Protein AF-A0AAP6DCN8-F1 (afdb_monomer)

Solvent-accessible surface area (backbone atoms only — not comparable to full-atom values): 9939 Å² total; per-residue (Å²): 114,73,66,60,56,75,45,43,28,79,70,56,46,72,68,54,45,50,54,51,45,55,56,35,36,76,76,39,45,71,58,38,54,52,31,54,72,76,43,51,71,71,53,49,40,47,22,54,27,47,28,28,69,71,69,48,78,82,79,61,49,65,62,44,48,51,42,41,45,63,44,46,79,82,44,85,51,34,67,61,42,30,52,52,31,48,62,75,38,42,69,62,54,49,40,72,74,45,57,90,49,96,69,75,80,65,45,64,69,54,71,70,58,49,52,53,53,52,49,37,46,53,53,34,53,73,72,72,71,55,52,95,90,52,65,74,70,60,69,67,60,55,50,48,48,68,60,47,50,60,52,53,43,49,53,28,50,76,71,72,43,71,78,43,78,52,77,63,95,91,116

Radius of gyration: 18.42 Å; Cα contacts (8 Å, |Δi|>4): 146; chains: 1; bounding box: 40×41×48 Å

Nearest PDB structures (foldseek):
  7amy-assembly1_A  TM=9.416E-01  e=6.162E-18  Vibrio parahaemolyticus
  7qij-assembly2_NA  TM=7.619E-01  e=3.348E-06  Yersinia enterocolitica
  7qij-assembly2_PA  TM=7.555E-01  e=4.099E-06  Yersinia enterocolitica
  7qij-assembly2_KA  TM=7.695E-01  e=1.381E-05  Yersinia enterocolitica
  7qij-assembly1_HA  TM=7.310E-01  e=1.128E-05  Yersinia enterocolitica

Foldseek 3Di:
DVVCLQCVLVVQDLVNLVVLLVVCCVVPVPLSVLLCVLDPSVLVSLLVSLCSNVVHDCPPSVLLSVLLSVCSVVDSDSNVSNLSSCVSCVVVVCCVQQPPPPDADAAEDDPVLQVQVVVQVVVQVVVPDDPQVDTDDDPVSVVCCVPVVVVQCVVCVVVVHHHHYDHDSSD

pLDDT: mean 88.17, std 9.97, range [50.03, 98.0]

Secondary structure (DSSP, 8-state):
-HHHHHSHHHH--HHHHHHHHHHHHHH-HHHHHHHHHHS-HHHHHHHHHHHHHTT--TT-HHHHHHHHHHHHTT---HHHHHHHHHHHTHHHHHHHHHTT-S----EE--HHHHHHHHHHHHHHHHTT--BTTB----HHHHHHHHHHHHHHHHHHHHTT----EE--TT-

Mean predicted aligned error: 6.23 Å

Structure (mmCIF, N/CA/C/O backbone):
data_AF-A0AAP6DCN8-F1
#
_entry.id   AF-A0AAP6DCN8-F1
#
loop_
_atom_site.group_PDB
_atom_site.id
_atom_site.type_symbol
_atom_site.label_atom_id
_atom_site.label_alt_id
_atom_site.label_comp_id
_atom_site.label_asym_id
_atom_site.label_entity_id
_atom_site.label_seq_id
_atom_site.pdbx_PDB_ins_code
_atom_site.Cartn_x
_atom_site.Cartn_y
_atom_site.Cartn_z
_atom_site.occupancy
_atom_site.B_iso_or_equiv
_atom_site.auth_seq_id
_atom_site.auth_comp_id
_atom_site.auth_asym_id
_atom_site.auth_atom_id
_atom_site.pdbx_PDB_model_num
ATOM 1 N N . SER A 1 1 ? -4.907 -18.901 4.876 1.00 50.03 1 SER A N 1
ATOM 2 C CA . SER A 1 1 ? -4.482 -18.908 6.290 1.00 50.03 1 SER A CA 1
ATOM 3 C C . SER A 1 1 ? -4.276 -17.473 6.763 1.00 50.03 1 SER A C 1
ATOM 5 O O . SER A 1 1 ? -3.646 -16.711 6.041 1.00 50.03 1 SER A O 1
ATOM 7 N N . LYS A 1 2 ? -4.860 -17.063 7.900 1.00 59.06 2 LYS A N 1
ATOM 8 C CA . LYS A 1 2 ? -4.837 -15.666 8.392 1.00 59.06 2 LYS A CA 1
ATOM 9 C C . LYS A 1 2 ? -3.425 -15.205 8.791 1.00 59.06 2 LYS A C 1
ATOM 11 O O . LYS A 1 2 ? -3.071 -14.070 8.526 1.00 59.06 2 LYS A O 1
ATOM 16 N N . ILE A 1 3 ? -2.614 -16.135 9.300 1.00 56.81 3 ILE A N 1
ATOM 17 C CA . ILE A 1 3 ? -1.221 -15.924 9.731 1.00 56.81 3 ILE A CA 1
ATOM 18 C C . ILE A 1 3 ? -0.309 -15.568 8.546 1.00 56.81 3 ILE A C 1
ATOM 20 O O . ILE A 1 3 ? 0.490 -14.647 8.632 1.00 56.81 3 ILE A O 1
ATOM 24 N N . MET A 1 4 ? -0.498 -16.230 7.398 1.00 58.75 4 MET A N 1
ATOM 25 C CA . MET A 1 4 ? 0.246 -15.921 6.167 1.00 58.75 4 MET A CA 1
ATOM 26 C C . MET A 1 4 ? -0.013 -14.490 5.680 1.00 58.75 4 MET A C 1
ATOM 28 O O . MET A 1 4 ? 0.904 -13.840 5.206 1.00 58.75 4 MET A O 1
ATOM 32 N N . LYS A 1 5 ? -1.247 -13.977 5.819 1.00 61.19 5 LYS A N 1
ATOM 33 C CA . LYS A 1 5 ? -1.562 -12.589 5.442 1.00 61.19 5 LYS A CA 1
ATOM 34 C C . LYS A 1 5 ? -0.929 -11.567 6.378 1.00 61.19 5 LYS A C 1
ATOM 36 O O . LYS A 1 5 ? -0.524 -10.515 5.913 1.00 61.19 5 LYS A O 1
ATOM 41 N N . THR A 1 6 ? -0.842 -11.884 7.666 1.00 64.75 6 THR A N 1
ATOM 42 C CA . THR A 1 6 ? -0.245 -10.995 8.669 1.00 64.75 6 THR A CA 1
ATOM 43 C C . THR A 1 6 ? 1.264 -10.844 8.481 1.00 64.75 6 THR A C 1
ATOM 45 O O . THR A 1 6 ? 1.772 -9.745 8.650 1.00 64.75 6 THR A O 1
ATOM 48 N N . ASN A 1 7 ? 1.959 -11.899 8.046 1.00 78.31 7 ASN A N 1
ATOM 49 C CA . ASN A 1 7 ? 3.421 -11.878 7.894 1.00 78.31 7 ASN A CA 1
ATOM 50 C C . ASN A 1 7 ? 3.875 -11.733 6.430 1.00 78.31 7 ASN A C 1
ATOM 52 O O . ASN A 1 7 ? 5.059 -11.848 6.130 1.00 78.31 7 ASN A O 1
ATOM 56 N N . LEU A 1 8 ? 2.945 -11.500 5.496 1.00 78.56 8 LEU A N 1
ATOM 57 C CA . LEU A 1 8 ? 3.236 -11.459 4.058 1.00 78.56 8 LEU A CA 1
ATOM 58 C C . LEU A 1 8 ? 4.259 -10.371 3.707 1.00 78.56 8 LEU A C 1
ATOM 60 O O . LEU A 1 8 ? 5.100 -10.588 2.844 1.00 78.56 8 LEU 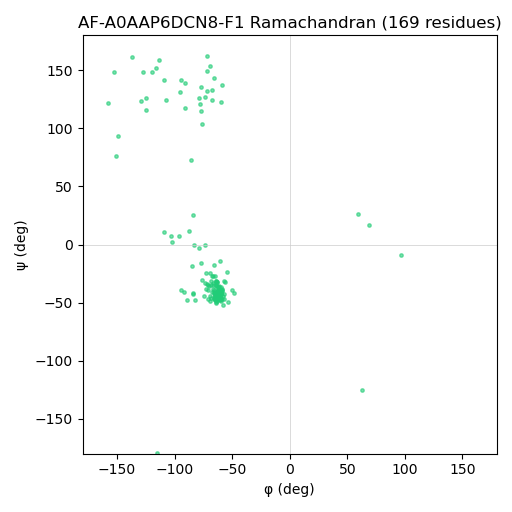A O 1
ATOM 64 N N . ALA A 1 9 ? 4.210 -9.227 4.394 1.00 82.38 9 ALA A N 1
ATOM 65 C CA . ALA A 1 9 ? 5.159 -8.139 4.186 1.00 82.38 9 ALA A CA 1
ATOM 66 C C . ALA A 1 9 ? 6.595 -8.520 4.589 1.00 82.38 9 ALA A C 1
ATOM 68 O O . ALA A 1 9 ? 7.542 -8.171 3.890 1.00 82.38 9 ALA A O 1
ATOM 69 N N . GLU A 1 10 ? 6.771 -9.268 5.679 1.00 85.94 10 GLU A N 1
ATOM 70 C CA . GLU A 1 10 ? 8.097 -9.719 6.125 1.00 85.94 10 GLU A CA 1
ATOM 71 C C . GLU A 1 10 ? 8.680 -10.786 5.195 1.00 85.94 10 GLU A C 1
ATOM 73 O O . GLU A 1 10 ? 9.884 -10.807 4.946 1.00 85.94 10 GLU A O 1
ATOM 78 N N . LEU A 1 11 ? 7.812 -11.641 4.649 1.00 88.62 11 LEU A N 1
ATOM 79 C CA . LEU A 1 11 ? 8.187 -12.704 3.720 1.00 88.62 11 LEU A CA 1
ATOM 80 C C . LEU A 1 11 ? 8.456 -12.201 2.300 1.00 88.62 11 LEU A C 1
ATOM 82 O O . LEU A 1 11 ? 9.038 -12.938 1.515 1.00 88.62 11 LEU A O 1
ATOM 86 N N . PHE A 1 12 ? 8.033 -10.983 1.959 1.00 91.81 12 PHE A N 1
ATOM 87 C CA . PHE A 1 12 ? 8.250 -10.409 0.637 1.00 91.81 12 PHE A CA 1
ATOM 88 C C . PHE A 1 12 ? 9.690 -9.903 0.521 1.00 91.81 12 PHE A C 1
ATOM 90 O O . PHE A 1 12 ? 10.123 -9.051 1.301 1.00 91.81 12 PHE A O 1
ATOM 97 N N . THR A 1 13 ? 10.445 -10.432 -0.432 1.00 94.44 13 THR A N 1
ATOM 98 C CA . THR A 1 13 ? 11.897 -10.264 -0.573 1.00 94.44 13 THR A CA 1
ATOM 99 C C . THR A 1 13 ? 12.280 -9.513 -1.850 1.00 94.44 13 THR A C 1
ATOM 101 O O . THR A 1 13 ? 11.427 -9.093 -2.630 1.00 94.44 13 THR A O 1
ATOM 104 N N . HIS A 1 14 ? 13.583 -9.316 -2.069 1.00 93.81 14 HIS A N 1
ATOM 105 C CA . HIS A 1 14 ? 14.088 -8.732 -3.313 1.00 93.81 14 HIS A CA 1
ATOM 106 C C . HIS A 1 14 ? 13.786 -9.598 -4.543 1.00 93.81 14 HIS A C 1
ATOM 108 O O . HIS A 1 14 ? 13.453 -9.042 -5.588 1.00 93.81 14 HIS A O 1
ATOM 114 N N . ASP A 1 15 ? 13.821 -10.924 -4.407 1.00 95.38 15 ASP A N 1
ATOM 115 C CA . ASP A 1 15 ? 13.522 -11.851 -5.504 1.00 95.38 15 ASP A CA 1
ATOM 116 C C . ASP A 1 15 ? 12.057 -11.712 -5.952 1.00 95.38 15 ASP A C 1
ATOM 118 O O . ASP A 1 15 ? 11.745 -11.753 -7.144 1.00 95.38 15 ASP A O 1
ATOM 122 N N . ASP A 1 16 ? 11.147 -11.438 -5.011 1.00 96.12 16 ASP A N 1
ATOM 123 C CA . ASP A 1 16 ? 9.744 -11.168 -5.325 1.00 96.12 16 ASP A CA 1
ATOM 124 C C . ASP A 1 16 ? 9.571 -9.858 -6.107 1.00 96.12 16 ASP A C 1
ATOM 126 O O . ASP A 1 16 ? 8.729 -9.779 -7.002 1.00 96.12 16 ASP A O 1
ATOM 130 N N . VAL A 1 17 ? 10.382 -8.828 -5.829 1.00 97.06 17 VAL A N 1
ATOM 131 C CA . VAL A 1 17 ? 10.396 -7.584 -6.625 1.00 97.06 17 VAL A CA 1
ATOM 132 C C . VAL A 1 17 ? 10.830 -7.868 -8.057 1.00 97.06 17 VAL A C 1
ATOM 134 O O . VAL A 1 17 ? 10.242 -7.330 -8.999 1.00 97.06 17 VAL A O 1
ATOM 137 N N . GLU A 1 18 ? 11.832 -8.727 -8.237 1.00 95.75 18 GLU A N 1
ATOM 138 C CA . GLU A 1 18 ? 12.283 -9.127 -9.564 1.00 95.75 18 GLU A CA 1
ATOM 139 C C . GLU A 1 18 ? 11.179 -9.883 -10.311 1.00 95.75 18 GLU A C 1
ATOM 141 O O . GLU A 1 18 ? 10.829 -9.502 -11.428 1.00 95.75 18 GLU A O 1
ATOM 146 N N . ALA A 1 19 ? 10.541 -10.869 -9.675 1.00 96.69 19 ALA A N 1
ATOM 147 C CA . ALA A 1 19 ? 9.416 -11.599 -10.259 1.00 96.69 19 ALA A CA 1
ATOM 148 C C . ALA A 1 19 ? 8.246 -10.667 -10.632 1.00 96.69 19 ALA A C 1
ATOM 150 O O . ALA A 1 19 ? 7.623 -10.808 -11.691 1.00 96.69 19 ALA A O 1
ATOM 151 N N . MET A 1 20 ? 7.960 -9.671 -9.791 1.00 96.62 20 MET A N 1
ATOM 152 C CA . MET A 1 20 ? 6.947 -8.648 -10.059 1.00 96.62 20 MET A CA 1
ATOM 153 C C . MET A 1 20 ? 7.313 -7.772 -11.256 1.00 96.62 20 MET A C 1
ATOM 155 O O . MET A 1 20 ? 6.450 -7.499 -12.094 1.00 96.62 20 MET A O 1
ATOM 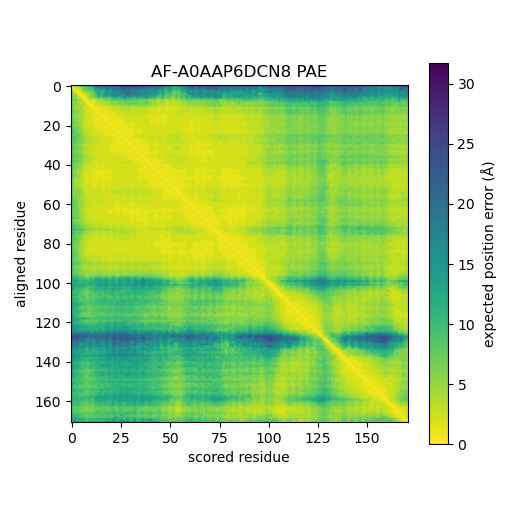159 N N . THR A 1 21 ? 8.584 -7.391 -11.365 1.00 96.81 21 THR A N 1
ATOM 160 C CA . THR A 1 21 ? 9.117 -6.621 -12.493 1.00 96.81 21 THR A CA 1
ATOM 161 C C . THR A 1 21 ? 9.054 -7.438 -13.777 1.00 96.81 21 THR A C 1
ATOM 163 O O . THR A 1 21 ? 8.529 -6.955 -14.772 1.00 96.81 21 THR A O 1
ATOM 166 N N . GLN A 1 22 ? 9.473 -8.706 -13.759 1.00 97.25 22 GLN A N 1
ATOM 167 C CA . GLN A 1 22 ? 9.381 -9.611 -14.909 1.00 97.25 22 GLN A CA 1
ATOM 168 C C . GLN A 1 22 ? 7.931 -9.769 -15.387 1.00 97.25 22 GLN A C 1
ATOM 170 O O . GLN A 1 22 ? 7.648 -9.664 -16.584 1.00 97.25 22 GLN A O 1
ATOM 175 N N . ARG A 1 23 ? 6.986 -9.955 -14.456 1.00 97.44 23 ARG A N 1
ATOM 176 C CA . ARG A 1 23 ? 5.553 -10.010 -14.775 1.00 97.44 23 ARG A CA 1
ATOM 177 C C . ARG A 1 23 ? 5.052 -8.700 -15.384 1.00 97.44 23 ARG A C 1
ATOM 179 O O . ARG A 1 23 ? 4.255 -8.738 -16.321 1.00 97.44 23 ARG A O 1
ATOM 186 N N . LEU A 1 24 ? 5.501 -7.554 -14.872 1.00 97.81 24 LEU A N 1
ATOM 187 C CA . LEU A 1 24 ? 5.167 -6.251 -15.443 1.00 97.81 24 LEU A CA 1
ATOM 188 C C . LEU A 1 24 ? 5.755 -6.101 -16.850 1.00 97.81 24 LEU A C 1
ATOM 190 O O . LEU A 1 24 ? 5.032 -5.675 -17.742 1.00 97.81 24 LEU A O 1
ATOM 194 N N . THR A 1 25 ? 7.001 -6.515 -17.083 1.00 97.81 25 THR A N 1
ATOM 195 C CA . THR A 1 25 ? 7.664 -6.461 -18.394 1.00 97.81 25 THR A CA 1
ATOM 196 C C . THR A 1 25 ? 6.903 -7.254 -19.453 1.00 97.81 25 THR A C 1
ATOM 198 O O . THR A 1 25 ? 6.735 -6.775 -20.572 1.00 97.81 25 THR A O 1
ATOM 201 N N . GLN A 1 26 ? 6.371 -8.429 -19.101 1.00 97.56 26 GLN A N 1
ATOM 202 C CA . GLN A 1 26 ? 5.540 -9.227 -20.012 1.00 97.56 26 GLN A CA 1
ATOM 203 C C . GLN A 1 26 ? 4.235 -8.518 -20.404 1.00 97.56 26 GLN A C 1
ATOM 205 O O . GLN A 1 26 ? 3.728 -8.718 -21.506 1.00 97.56 26 GLN A O 1
ATOM 210 N N . GLN A 1 27 ? 3.672 -7.700 -19.511 1.00 96.81 27 GLN A N 1
ATOM 211 C CA . GLN A 1 27 ? 2.404 -7.011 -19.749 1.00 96.81 27 GLN A CA 1
ATOM 212 C C . GLN A 1 27 ? 2.595 -5.625 -20.372 1.00 96.81 27 GLN A C 1
ATOM 214 O O . GLN A 1 27 ? 1.798 -5.222 -21.214 1.00 96.81 27 GLN A O 1
ATOM 219 N N . ALA A 1 28 ? 3.585 -4.861 -19.917 1.00 97.31 28 ALA A N 1
ATOM 220 C CA . ALA A 1 28 ? 3.816 -3.458 -20.240 1.00 97.31 28 ALA A CA 1
ATOM 221 C C . ALA A 1 28 ? 5.326 -3.133 -20.150 1.00 97.31 28 ALA A C 1
ATOM 223 O O . ALA A 1 28 ? 5.759 -2.492 -19.191 1.00 97.31 28 ALA A O 1
ATOM 224 N N . PRO A 1 29 ? 6.140 -3.535 -21.145 1.00 97.31 29 PRO A N 1
ATOM 225 C CA . PRO A 1 29 ? 7.602 -3.428 -21.078 1.00 97.31 29 PRO A CA 1
ATOM 226 C C . PRO A 1 29 ? 8.090 -1.985 -20.907 1.00 97.31 29 PRO A C 1
ATOM 228 O O . PRO A 1 29 ? 8.910 -1.712 -20.039 1.00 97.31 29 PRO A O 1
ATOM 231 N N . LYS A 1 30 ? 7.497 -1.033 -21.640 1.00 97.94 30 LYS A N 1
ATOM 232 C CA . LYS A 1 30 ? 7.834 0.396 -21.511 1.00 97.94 30 LYS A CA 1
ATOM 233 C C . LYS A 1 30 ? 7.549 0.957 -20.115 1.00 97.94 30 LYS A C 1
ATOM 235 O O . LYS A 1 30 ? 8.288 1.806 -19.634 1.00 97.94 30 LYS A O 1
ATOM 240 N N . LEU A 1 31 ? 6.476 0.492 -19.468 1.00 97.81 31 LEU A N 1
ATOM 241 C CA . LEU A 1 31 ? 6.144 0.906 -18.103 1.00 97.81 31 LEU A CA 1
ATOM 242 C C . LEU A 1 31 ? 7.136 0.311 -17.099 1.00 97.81 31 LEU A C 1
ATOM 244 O O . LEU A 1 31 ? 7.534 0.999 -16.168 1.00 97.81 31 LEU A O 1
ATOM 248 N N . ALA A 1 32 ? 7.559 -0.940 -17.303 1.00 97.62 32 ALA A N 1
ATOM 249 C CA . ALA A 1 32 ? 8.576 -1.572 -16.469 1.00 97.62 32 ALA A CA 1
ATOM 250 C C . ALA A 1 32 ? 9.919 -0.831 -16.547 1.00 97.62 32 ALA A C 1
ATOM 252 O O . ALA A 1 32 ? 10.513 -0.541 -15.511 1.00 97.62 32 ALA A O 1
ATOM 253 N N . GLU A 1 33 ? 10.359 -0.468 -17.755 1.00 97.50 33 GLU A N 1
ATOM 254 C CA . GLU A 1 33 ? 11.573 0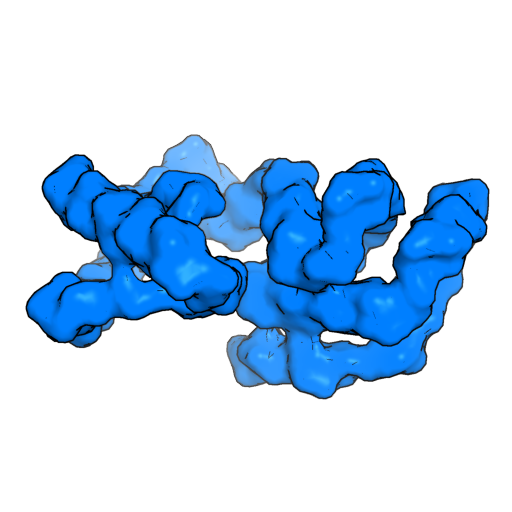.330 -17.971 1.00 97.50 33 GLU A CA 1
ATOM 255 C C . GLU A 1 33 ? 11.477 1.707 -17.299 1.00 97.50 33 GLU A C 1
ATOM 257 O O . GLU A 1 33 ? 12.389 2.108 -16.576 1.00 97.50 33 GLU A O 1
ATOM 262 N N . ALA A 1 34 ? 10.353 2.408 -17.478 1.00 97.88 34 ALA A N 1
ATOM 263 C CA . ALA A 1 34 ? 10.134 3.715 -16.865 1.00 97.88 34 ALA A CA 1
ATOM 264 C C . ALA A 1 34 ? 10.110 3.641 -15.327 1.00 97.88 34 ALA A C 1
ATOM 266 O O . ALA A 1 34 ? 10.760 4.445 -14.659 1.00 97.88 34 ALA A O 1
ATOM 267 N N . LEU A 1 35 ? 9.426 2.644 -14.753 1.00 97.62 35 LEU A N 1
ATOM 268 C CA . LEU A 1 35 ? 9.391 2.435 -13.305 1.00 97.62 35 LEU A CA 1
ATOM 269 C C . LEU A 1 35 ? 10.782 2.116 -12.745 1.00 97.62 35 LEU A C 1
ATOM 271 O O . LEU A 1 35 ? 11.156 2.660 -11.709 1.00 97.62 35 LEU A O 1
ATOM 275 N N . ALA A 1 36 ? 11.558 1.272 -13.431 1.00 95.75 36 ALA A N 1
ATOM 276 C CA . ALA A 1 36 ? 12.921 0.933 -13.026 1.00 95.75 36 ALA A CA 1
ATOM 277 C C . ALA A 1 36 ? 13.866 2.147 -13.057 1.00 95.75 36 ALA A C 1
ATOM 279 O O . ALA A 1 36 ? 14.769 2.240 -12.226 1.00 95.75 36 ALA A O 1
ATOM 280 N N . ALA A 1 37 ? 13.644 3.091 -13.978 1.00 96.56 37 ALA A N 1
ATOM 281 C CA . ALA A 1 37 ? 14.385 4.349 -14.025 1.00 96.56 37 ALA A CA 1
ATOM 282 C C . ALA A 1 37 ? 14.007 5.305 -12.876 1.00 96.56 37 ALA A C 1
ATOM 284 O O . ALA A 1 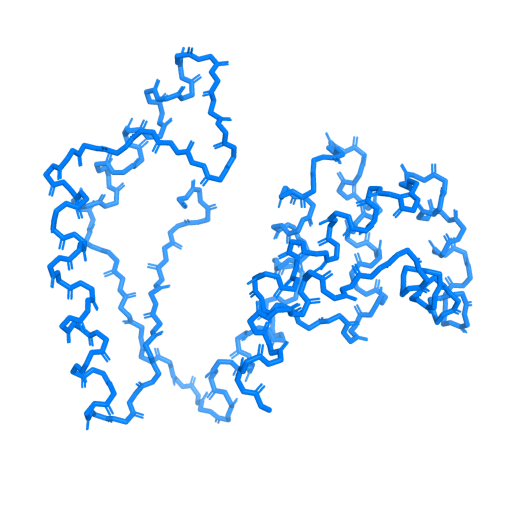37 ? 14.864 6.033 -12.372 1.00 96.56 37 ALA A O 1
ATOM 285 N N . ALA A 1 38 ? 12.744 5.301 -12.438 1.00 97.19 38 ALA A N 1
ATOM 286 C CA . ALA A 1 38 ? 12.250 6.204 -11.398 1.00 97.19 38 ALA A CA 1
ATOM 287 C C . ALA A 1 38 ? 12.518 5.705 -9.961 1.00 97.19 38 ALA A C 1
ATOM 289 O O . ALA A 1 38 ? 12.925 6.487 -9.084 1.00 97.19 38 ALA A O 1
ATOM 290 N N . LEU A 1 39 ? 12.311 4.403 -9.726 1.00 97.19 39 LEU A N 1
ATOM 291 C CA . LEU A 1 39 ? 12.395 3.742 -8.422 1.00 97.19 39 LEU A CA 1
ATOM 292 C C . LEU A 1 39 ? 13.285 2.498 -8.487 1.00 97.19 39 LEU A C 1
ATOM 294 O O . LEU A 1 39 ? 13.007 1.544 -9.217 1.00 97.19 39 LEU A O 1
ATOM 298 N N . ASN A 1 40 ? 14.312 2.461 -7.638 1.00 96.25 40 ASN A N 1
ATOM 299 C CA . ASN A 1 40 ? 15.182 1.291 -7.540 1.00 96.25 40 ASN A CA 1
ATOM 300 C C . ASN A 1 40 ? 14.466 0.099 -6.857 1.00 96.25 40 ASN A C 1
ATOM 302 O O . ASN A 1 40 ? 13.470 0.294 -6.149 1.00 96.25 40 ASN A O 1
ATOM 306 N N . PRO A 1 41 ? 14.973 -1.143 -6.999 1.00 96.25 41 PRO A N 1
ATOM 307 C CA . PRO A 1 41 ? 14.318 -2.325 -6.432 1.00 96.25 41 PRO A CA 1
ATOM 308 C C . PRO A 1 41 ? 14.097 -2.263 -4.915 1.00 96.25 41 PRO A C 1
ATOM 310 O O . PRO A 1 41 ? 13.117 -2.808 -4.417 1.00 96.25 41 PRO A O 1
ATOM 313 N N . ALA A 1 42 ? 14.971 -1.587 -4.162 1.00 96.06 42 ALA A N 1
ATOM 314 C CA . ALA A 1 42 ? 14.833 -1.466 -2.710 1.00 96.06 42 ALA A CA 1
ATOM 315 C C . ALA A 1 42 ? 13.706 -0.496 -2.318 1.00 96.06 42 ALA A C 1
ATOM 317 O O . ALA A 1 42 ? 13.021 -0.709 -1.319 1.00 96.06 42 ALA A O 1
ATOM 318 N N . GLN A 1 43 ? 13.479 0.555 -3.109 1.00 97.12 43 GLN A N 1
ATOM 319 C CA . GLN A 1 43 ? 12.337 1.455 -2.948 1.00 97.12 43 GLN A CA 1
ATOM 320 C C . GLN A 1 43 ? 11.032 0.738 -3.288 1.00 97.12 43 GLN A C 1
ATOM 322 O O . GLN A 1 43 ? 10.092 0.780 -2.498 1.00 97.12 43 GLN A O 1
ATOM 327 N N . GLN A 1 44 ? 11.003 0.005 -4.405 1.00 97.50 44 GLN A N 1
ATOM 328 C CA . GLN A 1 44 ? 9.845 -0.805 -4.782 1.00 97.50 44 GLN A CA 1
ATOM 329 C C . GLN A 1 44 ? 9.518 -1.856 -3.713 1.00 97.50 44 GLN A C 1
ATOM 331 O O . GLN A 1 44 ? 8.359 -1.994 -3.330 1.00 97.50 44 GLN A O 1
ATOM 336 N N . LEU A 1 45 ? 10.537 -2.531 -3.162 1.00 97.31 45 LEU A N 1
ATOM 337 C CA . LEU A 1 45 ? 10.383 -3.476 -2.055 1.00 97.31 45 LEU A CA 1
ATOM 338 C C . LEU A 1 45 ? 9.645 -2.845 -0.869 1.00 97.31 45 LEU A C 1
ATOM 340 O O . LEU A 1 45 ? 8.686 -3.424 -0.363 1.00 97.31 45 LEU A O 1
ATOM 344 N N . LYS A 1 46 ? 10.066 -1.652 -0.435 1.00 96.56 46 LYS A N 1
ATOM 345 C CA . LYS A 1 46 ? 9.425 -0.944 0.683 1.00 96.56 46 LYS A CA 1
ATOM 346 C C . LYS A 1 46 ? 7.962 -0.610 0.386 1.00 96.56 46 LYS A C 1
ATOM 348 O O . LYS A 1 46 ? 7.120 -0.846 1.245 1.00 96.56 46 LYS A O 1
ATOM 353 N N . VAL A 1 47 ? 7.652 -0.139 -0.825 1.00 97.31 47 VAL A N 1
ATOM 354 C CA . VAL A 1 47 ? 6.268 0.159 -1.240 1.00 97.31 47 VAL A CA 1
ATOM 355 C C . VAL A 1 47 ? 5.411 -1.107 -1.249 1.00 97.31 47 VAL A C 1
ATOM 357 O O . VAL A 1 47 ? 4.333 -1.125 -0.662 1.00 97.31 47 VAL A O 1
ATOM 360 N N . TYR A 1 48 ? 5.887 -2.197 -1.858 1.00 97.25 48 TYR A N 1
ATOM 361 C CA . TYR A 1 48 ? 5.142 -3.458 -1.886 1.00 97.25 48 TYR A CA 1
ATOM 362 C C . TYR A 1 48 ? 4.924 -4.031 -0.488 1.00 97.25 48 TYR A C 1
ATOM 364 O O . TYR A 1 48 ? 3.834 -4.517 -0.196 1.00 97.25 48 TYR A O 1
ATOM 372 N N . ARG A 1 49 ? 5.919 -3.934 0.398 1.00 95.44 49 ARG A N 1
ATOM 373 C CA . ARG A 1 49 ? 5.762 -4.329 1.801 1.00 95.44 49 ARG A CA 1
ATOM 374 C C . ARG A 1 49 ? 4.716 -3.481 2.513 1.00 95.44 49 ARG A C 1
ATOM 376 O O . ARG A 1 49 ? 3.870 -4.065 3.181 1.00 95.44 49 ARG A O 1
ATOM 383 N N . GLN A 1 50 ? 4.716 -2.162 2.318 1.00 95.25 50 GLN A N 1
ATOM 384 C CA . GLN A 1 50 ? 3.688 -1.285 2.884 1.00 95.25 50 GLN A CA 1
ATOM 385 C C . GLN A 1 50 ? 2.290 -1.680 2.394 1.00 95.25 50 GLN A C 1
ATOM 387 O O . GLN A 1 50 ? 1.385 -1.885 3.196 1.00 95.25 50 GLN A O 1
ATOM 392 N N . LEU A 1 51 ? 2.126 -1.903 1.087 1.00 95.62 51 LEU A N 1
ATOM 393 C CA . LEU A 1 51 ? 0.867 -2.378 0.508 1.00 95.62 51 LEU A CA 1
ATOM 394 C C . LEU A 1 51 ? 0.423 -3.724 1.106 1.00 95.62 51 LEU A C 1
ATOM 396 O O . LEU A 1 51 ? -0.763 -3.931 1.349 1.00 95.62 51 LEU A O 1
ATOM 400 N N . LEU A 1 52 ? 1.354 -4.642 1.372 1.00 94.38 52 LEU A N 1
ATOM 401 C CA . LEU A 1 52 ? 1.047 -5.933 1.990 1.00 94.38 52 LEU A CA 1
ATOM 402 C C . LEU A 1 52 ? 0.692 -5.820 3.478 1.00 94.38 52 LEU A C 1
ATOM 404 O O . LEU A 1 52 ? -0.220 -6.528 3.911 1.00 94.38 52 LEU A O 1
ATOM 408 N N . LEU A 1 53 ? 1.356 -4.939 4.239 1.00 91.94 53 LEU A N 1
ATOM 409 C CA . LEU A 1 53 ? 0.981 -4.604 5.624 1.00 91.94 53 LEU A CA 1
ATOM 410 C C . LEU A 1 53 ? -0.465 -4.102 5.676 1.00 91.94 53 LEU A C 1
ATOM 412 O O . LEU A 1 53 ? -1.278 -4.559 6.480 1.00 91.94 53 LEU A O 1
ATOM 416 N N . ASP A 1 54 ? -0.804 -3.267 4.703 1.00 90.06 54 ASP A N 1
ATOM 417 C CA . ASP A 1 54 ? -2.130 -2.714 4.471 1.00 90.06 54 ASP A CA 1
ATOM 418 C C . ASP A 1 54 ? -3.146 -3.711 3.892 1.00 90.06 54 ASP A C 1
ATOM 420 O O . ASP A 1 54 ? -4.313 -3.375 3.676 1.00 90.06 54 ASP A O 1
ATOM 424 N N . GLN A 1 55 ? -2.723 -4.955 3.650 1.00 90.12 55 GLN A N 1
ATOM 425 C CA . GLN A 1 55 ? -3.514 -6.029 3.046 1.00 90.12 55 GLN A CA 1
ATOM 426 C C . GLN A 1 55 ? -4.048 -5.702 1.638 1.00 90.12 55 GLN A C 1
ATOM 428 O O . GLN A 1 55 ? -5.046 -6.277 1.187 1.00 90.12 55 GLN A O 1
ATOM 433 N N . VAL A 1 56 ? -3.360 -4.823 0.912 1.00 93.62 56 VAL A N 1
ATOM 434 C CA . VAL A 1 56 ? -3.643 -4.477 -0.482 1.00 93.62 56 VAL A CA 1
ATOM 435 C C . VAL A 1 56 ? -3.088 -5.574 -1.399 1.00 93.62 56 VAL A C 1
ATOM 437 O O . VAL A 1 56 ? -1.909 -5.928 -1.323 1.00 93.62 56 VAL A O 1
ATOM 440 N N . PRO A 1 57 ? -3.905 -6.156 -2.295 1.00 92.94 57 PRO A N 1
ATOM 441 C CA . PRO A 1 57 ? -3.437 -7.197 -3.200 1.00 92.94 57 PRO A CA 1
ATOM 442 C C . PRO A 1 57 ? -2.526 -6.633 -4.298 1.00 92.94 57 PRO A C 1
ATOM 444 O O . PRO A 1 57 ? -2.918 -5.745 -5.048 1.00 92.94 57 PRO A O 1
ATOM 447 N N . LEU A 1 58 ? -1.381 -7.275 -4.527 1.00 95.44 58 LEU A N 1
ATOM 448 C CA . LEU A 1 58 ? -0.456 -6.911 -5.609 1.00 95.44 58 LEU A CA 1
ATOM 449 C C . LEU A 1 58 ? -0.823 -7.534 -6.974 1.00 95.44 58 LEU A C 1
ATOM 451 O O . LEU A 1 58 ? 0.040 -7.810 -7.805 1.00 95.44 58 LEU A O 1
ATOM 455 N N . LYS A 1 59 ? -2.102 -7.861 -7.204 1.00 93.81 59 LYS A N 1
ATOM 456 C CA . LYS A 1 59 ? -2.540 -8.587 -8.413 1.00 93.81 59 LYS A CA 1
ATOM 457 C C . LYS A 1 59 ? -2.535 -7.701 -9.655 1.00 93.81 59 LYS A C 1
ATOM 459 O O . LYS A 1 59 ? -2.055 -8.139 -10.697 1.00 93.81 59 LYS A O 1
ATOM 464 N N . ASP A 1 60 ? -3.049 -6.481 -9.528 1.00 95.56 60 ASP A N 1
ATOM 465 C CA . ASP A 1 60 ? -3.105 -5.499 -10.611 1.00 95.56 60 ASP A CA 1
ATOM 466 C C . ASP A 1 60 ? -1.794 -4.705 -10.682 1.00 95.56 60 ASP A C 1
ATOM 468 O O . ASP A 1 60 ? -1.705 -3.548 -10.273 1.00 95.56 60 ASP A O 1
ATOM 472 N N . ILE A 1 61 ? -0.741 -5.374 -11.158 1.00 96.69 61 ILE A N 1
ATOM 473 C CA . ILE A 1 61 ? 0.605 -4.792 -11.208 1.00 96.69 61 ILE A CA 1
ATOM 474 C C . ILE A 1 61 ? 0.702 -3.598 -12.148 1.00 96.69 61 ILE A C 1
ATOM 476 O O . ILE A 1 61 ? 1.531 -2.724 -11.927 1.00 96.69 61 ILE A O 1
ATOM 480 N N . ARG A 1 62 ? -0.148 -3.533 -13.176 1.00 97.25 62 ARG A N 1
ATOM 481 C CA . ARG A 1 62 ? -0.136 -2.422 -14.123 1.00 97.25 62 ARG A CA 1
ATOM 482 C C . ARG A 1 62 ? -0.627 -1.143 -13.453 1.00 97.25 62 ARG A C 1
ATOM 484 O O . ARG A 1 62 ? 0.058 -0.131 -13.557 1.00 97.25 62 ARG A O 1
ATOM 491 N N . THR A 1 63 ? -1.759 -1.196 -12.749 1.00 97.56 63 THR A N 1
ATOM 492 C CA . THR A 1 63 ? -2.269 -0.035 -12.003 1.00 97.56 63 THR A CA 1
ATOM 493 C C . THR A 1 63 ? -1.279 0.386 -10.921 1.00 97.56 63 THR A C 1
ATOM 495 O O . THR A 1 63 ? -0.934 1.559 -10.841 1.00 97.56 63 THR A 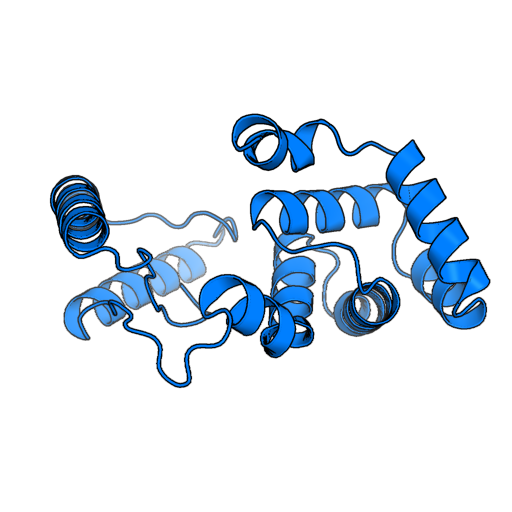O 1
ATOM 498 N N . ILE A 1 64 ? -0.745 -0.575 -10.155 1.00 98.00 64 ILE A N 1
ATOM 499 C CA . ILE A 1 64 ? 0.248 -0.301 -9.105 1.00 98.00 64 ILE A CA 1
ATOM 500 C C . ILE A 1 64 ? 1.485 0.397 -9.685 1.00 98.00 64 ILE A C 1
ATOM 502 O O . ILE A 1 64 ? 1.866 1.457 -9.203 1.00 98.00 64 ILE A O 1
ATOM 506 N N . ALA A 1 65 ? 2.085 -0.159 -10.740 1.00 97.94 65 ALA A N 1
ATOM 507 C CA . ALA A 1 65 ? 3.285 0.395 -11.359 1.00 97.94 65 ALA A CA 1
ATOM 508 C C . ALA A 1 65 ? 3.055 1.785 -11.961 1.00 97.94 65 ALA A C 1
ATOM 510 O O . ALA A 1 65 ? 3.910 2.654 -11.821 1.00 97.94 65 ALA A O 1
ATOM 511 N N . ASN A 1 66 ? 1.907 2.003 -12.610 1.00 97.88 66 ASN A N 1
ATOM 512 C CA . ASN A 1 66 ? 1.579 3.295 -13.204 1.00 97.88 66 ASN A CA 1
ATOM 513 C C . ASN A 1 66 ? 1.433 4.380 -12.133 1.00 97.88 66 ASN A C 1
ATOM 515 O O . ASN A 1 66 ? 2.032 5.442 -12.261 1.00 97.88 66 ASN A O 1
ATOM 519 N N . THR A 1 67 ? 0.703 4.086 -11.054 1.00 97.94 67 THR A N 1
ATOM 520 C CA . THR A 1 67 ? 0.538 5.023 -9.937 1.00 97.94 67 THR A CA 1
ATOM 521 C C . THR A 1 67 ? 1.854 5.265 -9.203 1.00 97.94 67 THR A C 1
ATOM 523 O O . THR A 1 67 ? 2.175 6.406 -8.905 1.00 97.94 67 THR A O 1
ATOM 526 N N . MET A 1 68 ? 2.667 4.227 -8.967 1.00 97.81 68 MET A N 1
ATOM 527 C CA . MET A 1 68 ? 3.994 4.405 -8.366 1.00 97.81 68 MET A CA 1
ATOM 528 C C . MET A 1 68 ? 4.896 5.301 -9.216 1.00 97.81 68 MET A C 1
ATOM 530 O O . MET A 1 68 ? 5.607 6.129 -8.659 1.00 97.81 68 MET A O 1
ATOM 534 N N . LEU A 1 69 ? 4.880 5.137 -10.542 1.00 97.88 69 LEU A N 1
ATOM 535 C CA . LEU A 1 69 ? 5.672 5.957 -11.455 1.00 97.88 69 LEU A CA 1
ATOM 536 C C . LEU A 1 69 ? 5.222 7.424 -11.413 1.00 97.88 69 LEU A C 1
ATOM 538 O O . LEU A 1 69 ? 6.056 8.294 -11.190 1.00 97.88 69 LEU A O 1
ATOM 542 N N . GLU A 1 70 ? 3.922 7.683 -11.555 1.00 97.44 70 GLU A N 1
ATOM 543 C CA . GLU A 1 70 ? 3.346 9.036 -11.510 1.00 97.44 70 GLU A CA 1
ATOM 544 C C . GLU A 1 70 ? 3.628 9.731 -10.167 1.00 97.44 70 GLU A C 1
ATOM 546 O O . GLU A 1 70 ? 4.162 10.837 -10.126 1.00 97.44 70 GLU A O 1
ATOM 551 N N . SER A 1 71 ? 3.369 9.052 -9.047 1.00 96.62 71 SER A N 1
ATOM 552 C CA . SER A 1 71 ? 3.613 9.610 -7.714 1.00 96.62 71 SER A CA 1
ATOM 553 C C . SER A 1 71 ? 5.102 9.777 -7.388 1.00 96.62 71 SER A C 1
ATOM 555 O O . SER A 1 71 ? 5.457 10.645 -6.584 1.00 96.62 71 SER A O 1
ATOM 557 N N . SER A 1 72 ? 5.990 8.997 -8.023 1.00 96.12 72 SER A N 1
ATOM 558 C CA . SER A 1 72 ? 7.439 9.072 -7.778 1.00 96.12 72 SER A CA 1
ATOM 559 C C . SER A 1 72 ? 8.087 10.389 -8.207 1.00 96.12 72 SER A C 1
ATOM 561 O O . SER A 1 72 ? 9.183 10.706 -7.734 1.00 96.12 72 SER A O 1
ATOM 563 N N . GLU A 1 73 ? 7.411 11.164 -9.061 1.00 94.44 73 GLU A N 1
ATOM 564 C CA . GLU A 1 73 ? 7.825 12.519 -9.436 1.00 94.44 73 GLU A CA 1
ATOM 565 C C . GLU A 1 73 ? 7.703 13.497 -8.259 1.00 94.44 73 GLU A C 1
ATOM 567 O O . GLU A 1 73 ? 8.513 14.414 -8.128 1.00 94.44 73 GLU A O 1
ATOM 572 N N . ASN A 1 74 ? 6.732 13.266 -7.371 1.00 94.69 74 ASN A N 1
ATOM 573 C CA . ASN A 1 74 ? 6.450 14.127 -6.224 1.00 94.69 74 ASN A CA 1
ATOM 574 C C . ASN A 1 74 ? 7.156 13.650 -4.949 1.00 94.69 74 ASN A C 1
ATOM 576 O O . ASN A 1 74 ? 7.630 14.461 -4.154 1.00 94.69 74 ASN A O 1
ATOM 580 N N . THR A 1 75 ? 7.223 12.335 -4.726 1.00 93.31 75 THR A N 1
ATOM 581 C CA . THR A 1 75 ? 7.802 11.758 -3.509 1.00 93.31 75 THR A CA 1
ATOM 582 C C . THR A 1 75 ? 8.372 10.365 -3.743 1.00 93.31 75 THR A C 1
ATOM 584 O O . THR A 1 75 ? 7.856 9.586 -4.533 1.00 93.31 75 THR A O 1
ATOM 587 N N . LYS A 1 76 ? 9.429 10.013 -3.007 1.00 93.06 76 LYS A N 1
ATOM 588 C CA . LYS A 1 76 ? 9.985 8.646 -2.978 1.00 93.06 76 LYS A CA 1
ATOM 589 C C . LYS A 1 76 ? 9.717 7.926 -1.657 1.00 93.06 76 LYS A C 1
ATOM 591 O O . LYS A 1 76 ? 10.316 6.878 -1.401 1.00 93.06 76 LYS A O 1
ATOM 596 N N . ASP A 1 77 ? 8.86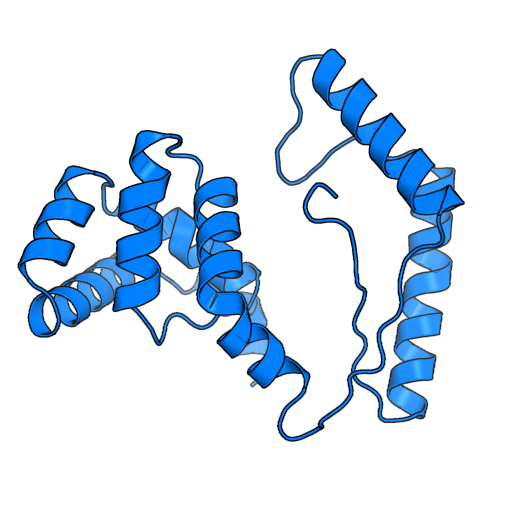5 8.501 -0.812 1.00 93.75 77 ASP A N 1
ATOM 597 C CA . ASP A 1 77 ? 8.483 7.905 0.461 1.00 93.75 77 ASP A CA 1
ATOM 598 C C . ASP A 1 77 ? 7.525 6.718 0.238 1.00 93.75 77 ASP A C 1
ATOM 600 O O . ASP A 1 77 ? 6.508 6.869 -0.446 1.00 93.75 77 ASP A O 1
ATOM 604 N N . PRO A 1 78 ? 7.825 5.526 0.785 1.00 93.88 78 PRO A N 1
ATOM 605 C CA . PRO A 1 78 ? 7.036 4.334 0.513 1.00 93.88 78 PRO A CA 1
ATOM 606 C C . PRO A 1 78 ? 5.614 4.380 1.083 1.00 93.88 78 PRO A C 1
ATOM 608 O O . PRO A 1 78 ? 4.737 3.735 0.512 1.00 93.88 78 PRO A O 1
ATOM 611 N N . ILE A 1 79 ? 5.378 5.127 2.166 1.00 92.19 79 ILE A N 1
ATOM 612 C CA . ILE A 1 79 ? 4.056 5.256 2.791 1.00 92.19 79 ILE A CA 1
ATOM 613 C C . ILE A 1 79 ? 3.155 6.093 1.884 1.00 92.19 79 ILE A C 1
ATOM 615 O O . ILE A 1 79 ? 2.045 5.672 1.560 1.00 92.19 79 ILE A O 1
ATOM 619 N N . LEU A 1 80 ? 3.662 7.226 1.390 1.00 93.06 80 LEU A N 1
ATOM 620 C CA . LEU A 1 80 ? 2.908 8.093 0.478 1.00 93.06 80 LEU A CA 1
ATOM 621 C C . LEU A 1 80 ? 2.625 7.408 -0.863 1.00 93.06 80 LEU A C 1
ATOM 623 O O . LEU A 1 80 ? 1.488 7.412 -1.331 1.00 93.06 80 LEU A O 1
ATOM 627 N N . LEU A 1 81 ? 3.625 6.736 -1.443 1.00 96.50 81 LEU A N 1
ATOM 628 C CA . LEU A 1 81 ? 3.433 5.962 -2.672 1.00 96.50 81 LEU A CA 1
ATOM 629 C C . LEU A 1 81 ? 2.383 4.853 -2.487 1.00 96.50 81 LEU A C 1
ATOM 631 O O . LEU A 1 81 ? 1.556 4.624 -3.370 1.00 96.50 81 LEU A O 1
ATOM 635 N N . ALA A 1 82 ? 2.386 4.164 -1.341 1.00 95.81 82 ALA A N 1
ATOM 636 C CA . ALA A 1 82 ? 1.379 3.152 -1.038 1.00 95.81 82 ALA A CA 1
ATOM 637 C C . ALA A 1 82 ? -0.025 3.761 -0.864 1.00 95.81 82 ALA A C 1
ATOM 639 O O . ALA A 1 82 ? -0.999 3.167 -1.334 1.00 95.81 82 ALA A O 1
ATOM 640 N N . ALA A 1 83 ? -0.140 4.943 -0.251 1.00 93.88 83 ALA A N 1
ATOM 641 C CA . ALA A 1 83 ? -1.405 5.662 -0.109 1.00 93.88 83 ALA A CA 1
ATOM 642 C C . ALA A 1 83 ? -2.022 6.015 -1.475 1.00 93.88 83 ALA A C 1
ATOM 644 O O . ALA A 1 83 ? -3.203 5.737 -1.710 1.00 93.88 83 ALA A O 1
ATOM 645 N N . ASP A 1 84 ? -1.220 6.513 -2.416 1.00 96.12 84 ASP A N 1
ATOM 646 C CA . ASP A 1 84 ? -1.686 6.812 -3.776 1.00 96.12 84 ASP A CA 1
ATOM 647 C C . ASP A 1 84 ? -2.131 5.545 -4.516 1.00 96.12 84 ASP A C 1
ATOM 649 O O . ASP A 1 84 ? -3.204 5.501 -5.129 1.00 96.12 84 ASP A O 1
ATOM 653 N N . VAL A 1 85 ? -1.361 4.459 -4.392 1.00 97.31 85 VAL A N 1
ATOM 654 C CA . VAL A 1 85 ? -1.725 3.156 -4.967 1.00 97.31 85 VAL A CA 1
ATOM 655 C C . VAL A 1 85 ? -3.039 2.632 -4.375 1.00 97.31 85 VAL A C 1
ATOM 657 O O . VAL A 1 85 ? -3.875 2.093 -5.107 1.00 97.31 85 VAL A O 1
ATOM 660 N N . ARG A 1 86 ? -3.283 2.807 -3.071 1.00 95.38 86 ARG A N 1
ATOM 661 C CA . ARG A 1 86 ? -4.563 2.444 -2.437 1.00 95.38 86 ARG A CA 1
ATOM 662 C C . ARG A 1 86 ? -5.729 3.229 -3.022 1.00 95.38 86 ARG A C 1
ATOM 664 O O . ARG A 1 86 ? -6.774 2.637 -3.305 1.00 95.38 86 ARG A O 1
ATOM 671 N N . CYS A 1 87 ? -5.547 4.527 -3.248 1.00 94.62 87 CYS A N 1
ATOM 672 C CA . CYS A 1 87 ? -6.541 5.377 -3.899 1.00 94.62 87 CYS A CA 1
ATOM 673 C C . CYS A 1 87 ? -6.842 4.903 -5.329 1.00 94.62 87 CYS A C 1
ATOM 675 O O . CYS A 1 87 ? -8.015 4.779 -5.702 1.00 94.62 87 CYS A O 1
ATOM 677 N N . ALA A 1 88 ? -5.814 4.552 -6.106 1.00 96.44 88 ALA A N 1
ATOM 678 C CA . ALA A 1 88 ? -5.976 3.992 -7.448 1.00 96.44 88 ALA A CA 1
ATOM 679 C C . ALA A 1 88 ? -6.722 2.642 -7.430 1.00 96.44 88 ALA A C 1
ATOM 681 O O . ALA A 1 88 ? -7.582 2.377 -8.274 1.00 96.44 88 ALA A O 1
ATOM 682 N N . LEU A 1 89 ? -6.473 1.812 -6.412 1.00 96.00 89 LEU A N 1
ATOM 683 C CA . LEU A 1 89 ? -7.107 0.504 -6.222 1.00 96.00 89 LEU A CA 1
ATOM 684 C C . LEU A 1 89 ? -8.433 0.545 -5.442 1.00 96.00 89 LEU A C 1
ATOM 686 O O . LEU A 1 89 ? -8.958 -0.517 -5.092 1.00 96.00 89 LEU A O 1
ATOM 690 N N . LYS A 1 90 ? -9.029 1.725 -5.207 1.00 92.69 90 LYS A N 1
ATOM 691 C CA . LYS A 1 90 ? -10.239 1.889 -4.374 1.00 92.69 90 LYS A CA 1
ATOM 692 C C . LYS A 1 90 ? -11.369 0.911 -4.703 1.00 92.69 90 LYS A C 1
ATOM 694 O O . LYS A 1 90 ? -11.966 0.337 -3.799 1.00 92.69 90 LYS A O 1
ATOM 699 N N . ARG A 1 91 ? -11.635 0.650 -5.990 1.00 90.44 91 ARG A N 1
ATOM 700 C CA . ARG A 1 91 ? -12.689 -0.290 -6.429 1.00 90.44 91 ARG A CA 1
ATOM 701 C C . ARG A 1 91 ? -12.376 -1.721 -5.996 1.00 90.44 91 ARG A C 1
ATOM 703 O O . ARG A 1 91 ? -13.249 -2.417 -5.491 1.00 90.44 91 ARG A O 1
ATOM 710 N N . THR A 1 92 ? -11.127 -2.145 -6.160 1.00 91.38 92 THR A N 1
ATOM 711 C CA . THR A 1 92 ? -10.653 -3.469 -5.743 1.00 91.38 92 THR A CA 1
ATOM 712 C C . THR A 1 92 ? -10.736 -3.627 -4.229 1.00 91.38 92 THR A C 1
ATOM 714 O O . THR A 1 92 ? -11.221 -4.651 -3.753 1.00 91.38 92 THR A O 1
ATOM 717 N N . LEU A 1 93 ? -10.310 -2.612 -3.472 1.00 91.31 93 LEU A N 1
ATOM 718 C CA . LEU A 1 93 ? -10.342 -2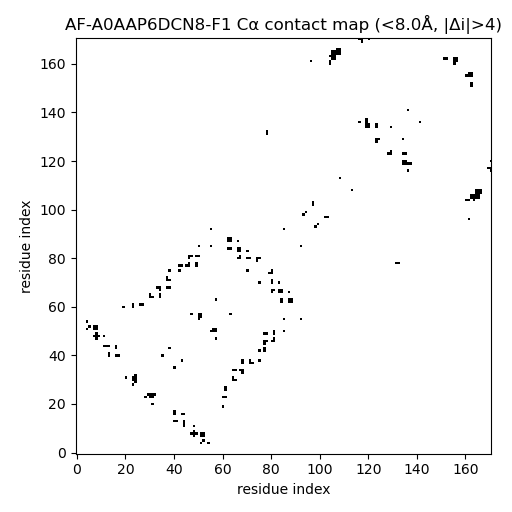.633 -2.008 1.00 91.31 93 LEU A CA 1
ATOM 719 C C . LEU A 1 93 ? -11.772 -2.665 -1.465 1.00 91.31 93 LEU A C 1
ATOM 721 O O . LEU A 1 93 ? -12.088 -3.518 -0.639 1.00 91.31 93 LEU A O 1
ATOM 725 N N . VAL A 1 94 ? -12.660 -1.813 -1.983 1.00 89.50 94 VAL A N 1
ATOM 726 C CA . VAL A 1 94 ? -14.079 -1.823 -1.598 1.00 89.50 94 VAL A CA 1
ATOM 727 C C . VAL A 1 94 ? -14.712 -3.174 -1.925 1.00 89.50 94 VAL A C 1
ATOM 729 O O . VAL A 1 94 ? -15.366 -3.747 -1.062 1.00 89.50 94 VAL A O 1
ATOM 732 N N . ASN A 1 95 ? -14.452 -3.752 -3.101 1.00 88.25 95 ASN A N 1
ATOM 733 C CA . ASN A 1 95 ? -14.982 -5.071 -3.463 1.00 88.25 95 ASN A CA 1
ATOM 734 C C . ASN A 1 95 ? -14.451 -6.200 -2.564 1.00 88.25 95 ASN A C 1
ATOM 736 O O . ASN A 1 95 ? -15.189 -7.133 -2.250 1.00 88.25 95 ASN A O 1
ATOM 740 N N . LEU A 1 96 ? -13.189 -6.133 -2.124 1.00 86.56 96 LEU A N 1
ATOM 741 C CA . LEU A 1 96 ? -12.626 -7.103 -1.177 1.00 86.56 96 LEU A CA 1
ATOM 742 C C . LEU A 1 96 ? -13.315 -7.060 0.190 1.00 86.56 96 LEU A C 1
ATOM 744 O O . LEU A 1 96 ? -13.385 -8.085 0.867 1.00 86.56 96 LEU A O 1
ATOM 748 N N . ILE A 1 97 ? -13.796 -5.884 0.588 1.00 84.31 97 ILE A N 1
ATOM 749 C CA . ILE A 1 97 ? -14.431 -5.644 1.882 1.00 84.31 97 ILE A CA 1
ATOM 750 C C . ILE A 1 97 ? -15.948 -5.905 1.811 1.00 84.31 97 ILE A C 1
ATOM 752 O O . ILE A 1 97 ? -16.491 -6.615 2.657 1.00 84.31 97 ILE A O 1
ATOM 756 N N . ALA A 1 98 ? -16.630 -5.363 0.799 1.00 82.25 98 ALA A N 1
ATOM 757 C CA . ALA A 1 98 ? -18.079 -5.458 0.599 1.00 82.25 98 ALA A CA 1
ATOM 758 C C . ALA A 1 98 ? -18.531 -6.823 0.054 1.00 82.25 98 ALA A C 1
ATOM 760 O O . ALA A 1 98 ? -19.655 -7.268 0.305 1.00 82.25 98 ALA A O 1
ATOM 761 N N . GLY A 1 99 ? -17.677 -7.486 -0.732 1.00 81.81 99 GLY A N 1
ATOM 762 C CA . GLY A 1 99 ? -18.070 -8.635 -1.538 1.00 81.81 99 GLY A CA 1
ATOM 763 C C . GLY A 1 99 ? -19.119 -8.246 -2.584 1.00 81.81 99 GLY A C 1
ATOM 764 O O . GLY A 1 99 ? -18.900 -7.344 -3.383 1.00 81.81 99 GLY A O 1
ATOM 765 N N . GLN A 1 100 ? -20.258 -8.943 -2.580 1.00 78.00 100 GLN A N 1
ATOM 766 C CA . GLN A 1 100 ? -21.379 -8.702 -3.504 1.00 78.00 100 GLN A CA 1
ATOM 767 C C . GLN A 1 100 ? -22.483 -7.809 -2.909 1.00 78.00 100 GLN A C 1
ATOM 769 O O . GLN A 1 100 ? -23.559 -7.695 -3.491 1.00 78.00 100 GLN A O 1
ATOM 774 N N . LYS A 1 101 ? -22.272 -7.226 -1.722 1.00 80.88 101 LYS A N 1
ATOM 775 C CA . LYS A 1 101 ? -23.300 -6.413 -1.061 1.00 80.88 101 LYS A CA 1
ATOM 776 C C . LYS A 1 101 ? -23.385 -5.020 -1.703 1.00 80.88 101 LYS A C 1
ATOM 778 O O . LYS A 1 101 ? -22.337 -4.416 -1.924 1.00 80.88 101 LYS A O 1
ATOM 783 N N . PRO A 1 102 ? -24.598 -4.495 -1.964 1.00 81.38 102 PRO A N 1
ATOM 784 C CA . PRO A 1 102 ? -24.772 -3.151 -2.521 1.00 81.38 102 PRO A CA 1
ATOM 785 C C . PRO A 1 102 ? -24.464 -2.047 -1.501 1.00 81.38 102 PRO A C 1
ATOM 787 O O . PRO A 1 102 ? -24.096 -0.944 -1.887 1.00 81.38 102 PRO A O 1
ATOM 790 N N . GLU A 1 103 ? -24.590 -2.355 -0.208 1.00 83.69 103 GLU A N 1
ATOM 791 C CA . GLU A 1 103 ? -24.392 -1.415 0.891 1.00 83.69 103 GLU A CA 1
ATOM 792 C C . GLU A 1 103 ? -23.406 -1.973 1.917 1.00 83.69 103 GLU A C 1
ATOM 794 O O . GLU A 1 103 ? -23.296 -3.188 2.133 1.00 83.69 103 GLU A O 1
ATOM 799 N N . LEU A 1 104 ? -22.678 -1.054 2.546 1.00 82.62 104 LEU A N 1
ATOM 800 C CA . LEU A 1 104 ? -21.604 -1.337 3.481 1.00 82.62 104 LEU A CA 1
ATOM 801 C C . LEU A 1 104 ? -21.887 -0.624 4.801 1.00 82.62 104 LEU A C 1
ATOM 803 O O . LEU A 1 104 ? -21.883 0.602 4.864 1.00 82.62 104 LEU A O 1
ATOM 807 N N . ASN A 1 105 ? -22.094 -1.402 5.861 1.00 83.94 105 ASN A N 1
ATOM 808 C CA . ASN A 1 105 ? -22.208 -0.856 7.207 1.00 83.94 105 ASN A CA 1
ATOM 809 C C . ASN A 1 105 ? -20.807 -0.515 7.710 1.00 83.94 105 ASN A C 1
ATOM 811 O O . ASN A 1 105 ? -19.975 -1.409 7.884 1.00 83.94 105 ASN A O 1
ATOM 815 N N . VAL A 1 106 ? -20.558 0.771 7.930 1.00 86.69 106 VAL A N 1
ATOM 816 C CA . VAL A 1 106 ? -19.286 1.290 8.433 1.00 86.69 106 VAL A CA 1
ATOM 817 C C . VAL A 1 106 ? -19.513 2.018 9.747 1.00 86.69 106 VAL A C 1
ATOM 819 O O . VAL A 1 106 ? -20.565 2.613 9.968 1.00 86.69 106 VAL A O 1
ATOM 822 N N . TYR A 1 107 ? -18.515 1.967 10.617 1.00 87.69 107 TYR A N 1
ATOM 823 C CA . TYR A 1 107 ? -18.410 2.901 11.728 1.00 87.69 107 TYR A CA 1
ATOM 824 C C . TYR A 1 107 ? -17.588 4.089 11.253 1.00 87.69 107 TYR A C 1
ATOM 826 O O . TYR A 1 107 ? -16.592 3.898 10.563 1.00 87.69 107 TYR A O 1
ATOM 834 N N . ALA A 1 108 ? -17.994 5.294 11.619 1.00 88.38 108 ALA A N 1
ATOM 835 C CA . ALA A 1 108 ? -17.194 6.498 11.449 1.00 88.38 108 ALA A CA 1
ATOM 836 C C . ALA A 1 108 ? -16.820 7.033 12.832 1.00 88.38 108 ALA A C 1
ATOM 838 O O . ALA A 1 108 ? -17.456 6.689 13.836 1.00 88.38 108 ALA A O 1
ATOM 839 N N . LEU A 1 109 ? -15.771 7.843 12.886 1.00 86.88 109 LEU A N 1
ATOM 840 C CA . LEU A 1 109 ? -15.485 8.631 14.076 1.00 86.88 109 LEU A CA 1
ATOM 841 C C . LEU A 1 109 ? -16.554 9.726 14.223 1.00 86.88 109 LEU A C 1
ATOM 843 O O . LEU A 1 109 ? -17.188 10.116 13.246 1.00 86.88 109 LEU A O 1
ATOM 847 N N . SER A 1 110 ? -16.800 10.186 15.450 1.00 88.06 110 SER A N 1
ATOM 848 C CA . SER A 1 110 ? -17.640 11.369 15.648 1.00 88.06 110 SER A CA 1
ATOM 849 C C . SER A 1 110 ? -16.885 12.619 15.203 1.00 88.06 110 SER A C 1
ATOM 851 O O . SER A 1 110 ? -15.667 12.687 15.377 1.00 88.06 110 SER A O 1
ATOM 853 N N . ASP A 1 111 ? -17.609 13.629 14.720 1.00 88.19 111 ASP A N 1
ATOM 854 C CA . ASP A 1 111 ? -17.033 14.909 14.282 1.00 88.19 111 ASP A CA 1
ATOM 855 C C . ASP A 1 111 ? -16.090 15.515 15.341 1.00 88.19 111 ASP A C 1
ATOM 857 O O . ASP A 1 111 ? -15.017 16.027 15.029 1.00 88.19 111 ASP A O 1
ATOM 861 N N . GLU A 1 112 ? -16.454 15.402 16.622 1.00 88.25 112 GLU A N 1
ATOM 862 C CA . GLU A 1 112 ? -15.634 15.873 17.742 1.00 88.25 112 GLU A CA 1
ATOM 863 C C . GLU A 1 112 ? -14.288 15.131 17.841 1.00 88.25 112 GLU A C 1
ATOM 865 O O . GLU A 1 112 ? -13.243 15.766 17.995 1.00 88.25 112 GLU A O 1
ATOM 870 N N . LEU A 1 113 ? -14.291 13.798 17.708 1.00 85.06 113 LEU A N 1
ATOM 871 C CA . LEU A 1 113 ? -13.069 12.987 17.732 1.00 85.06 113 LEU A CA 1
ATOM 872 C C . LEU A 1 113 ? -12.191 13.261 16.507 1.00 85.06 113 LEU A C 1
ATOM 874 O O . LEU A 1 113 ? -10.973 13.360 16.648 1.00 85.06 113 LEU A O 1
ATOM 878 N N . GLU A 1 114 ? -12.790 13.411 15.324 1.00 88.31 114 GLU A N 1
ATOM 879 C CA . GLU A 1 114 ? -12.050 13.742 14.102 1.00 88.31 114 GLU A CA 1
ATOM 880 C C . GLU A 1 114 ? -11.345 15.094 14.222 1.00 88.31 114 GLU A C 1
ATOM 882 O O . GLU A 1 114 ? -10.14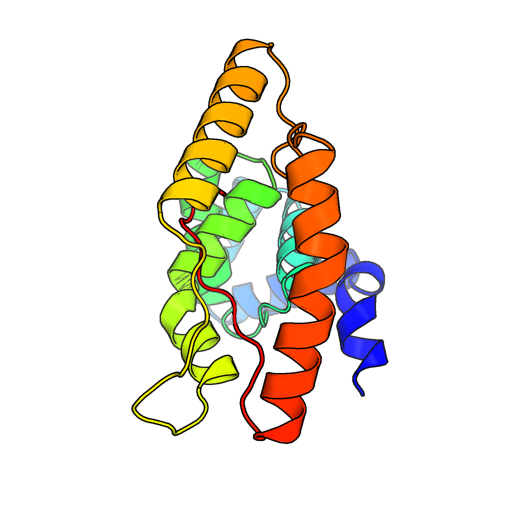7 15.187 13.958 1.00 88.31 114 GLU A O 1
ATOM 887 N N . GLN A 1 115 ? -12.043 16.130 14.696 1.00 87.81 115 GLN A N 1
ATOM 888 C CA . GLN A 1 115 ? -11.446 17.453 14.893 1.00 87.81 115 GLN A CA 1
ATOM 889 C C . GLN A 1 115 ? -10.300 17.435 15.911 1.00 87.81 115 GLN A C 1
ATOM 891 O O . GLN A 1 115 ? -9.281 18.101 15.696 1.00 87.81 115 GLN A O 1
ATOM 896 N N . MET A 1 116 ? -10.438 16.675 17.003 1.00 86.69 116 MET A N 1
ATOM 897 C CA . MET A 1 116 ? -9.358 16.522 17.982 1.00 86.69 116 MET A CA 1
ATOM 898 C C . MET A 1 116 ? -8.127 15.863 17.352 1.00 86.69 116 MET A C 1
ATOM 900 O O . MET A 1 116 ? -7.024 16.394 17.482 1.00 86.69 116 MET A O 1
ATOM 904 N N . LEU A 1 117 ? -8.305 14.767 16.607 1.00 86.44 117 LEU A N 1
ATOM 905 C CA . LEU A 1 117 ? -7.199 14.083 15.930 1.00 86.44 117 LEU A CA 1
ATOM 906 C C . LEU A 1 117 ? -6.521 14.965 14.875 1.00 86.44 117 LEU A C 1
ATOM 908 O O . LEU A 1 117 ? -5.293 15.015 14.821 1.00 86.44 117 LEU A O 1
ATOM 912 N N . LEU A 1 118 ? -7.301 15.704 14.082 1.00 87.69 118 LEU A N 1
ATOM 913 C CA . LEU A 1 118 ? -6.768 16.644 13.094 1.00 87.69 118 LEU A CA 1
ATOM 914 C C . LEU A 1 118 ? -5.964 17.765 13.758 1.00 87.69 118 LEU A C 1
ATOM 916 O O . LEU A 1 118 ? -4.909 18.150 13.258 1.00 87.69 118 LEU A O 1
ATOM 920 N N . THR A 1 119 ? -6.425 18.264 14.907 1.00 87.00 119 THR A N 1
ATOM 921 C CA . THR A 1 119 ? -5.704 19.287 15.675 1.00 87.00 119 THR A CA 1
ATOM 922 C C . THR A 1 119 ? -4.375 18.742 16.198 1.00 87.00 119 THR A C 1
ATOM 924 O O . THR A 1 119 ? -3.344 19.400 16.051 1.00 87.00 119 THR A O 1
ATOM 927 N N . SER A 1 120 ? -4.361 17.523 16.751 1.00 84.56 120 SER A N 1
ATOM 928 C CA . SER A 1 120 ? -3.123 16.861 17.184 1.00 84.56 120 SER A CA 1
ATOM 929 C C . SER A 1 120 ? -2.152 16.643 16.020 1.00 84.56 120 SER A C 1
ATOM 931 O O . SER A 1 120 ? -0.958 16.910 16.158 1.00 84.56 120 SER A O 1
ATOM 933 N N . LEU A 1 121 ? -2.657 16.230 14.854 1.00 84.25 121 LEU A N 1
ATOM 934 C CA . LEU A 1 121 ? -1.855 16.071 13.642 1.00 84.25 121 LEU A CA 1
ATOM 935 C C . LEU A 1 121 ? -1.221 17.401 13.203 1.00 84.25 121 LEU A C 1
ATOM 937 O O . LEU A 1 121 ? -0.018 17.453 12.955 1.00 84.25 121 LEU A O 1
ATOM 941 N N . GLN A 1 122 ? -1.995 18.489 13.157 1.00 83.75 122 GLN A N 1
ATOM 942 C CA . GLN A 1 122 ? -1.498 19.821 12.786 1.00 83.75 122 GLN A CA 1
ATOM 943 C C . GLN A 1 122 ? -0.423 20.332 13.754 1.00 83.75 122 GLN A C 1
ATOM 945 O O . GLN A 1 122 ? 0.599 20.872 13.327 1.00 83.75 122 GLN A O 1
ATOM 950 N N . GLN A 1 123 ? -0.618 20.133 15.060 1.00 82.19 123 GLN A N 1
ATOM 951 C CA . GLN A 1 123 ? 0.379 20.493 16.072 1.00 82.19 123 GLN A CA 1
ATOM 952 C C . GLN A 1 123 ? 1.672 19.692 15.894 1.00 82.19 123 GLN A C 1
ATOM 954 O O . GLN A 1 123 ? 2.769 20.253 15.954 1.00 82.19 123 GLN A O 1
ATOM 959 N N . ALA A 1 124 ? 1.553 18.394 15.617 1.00 80.31 124 ALA A N 1
ATOM 960 C CA . ALA A 1 124 ? 2.699 17.540 15.349 1.00 80.31 124 ALA A CA 1
ATOM 961 C C . ALA A 1 124 ? 3.458 18.007 14.093 1.00 80.31 124 ALA A C 1
ATOM 963 O O . ALA A 1 124 ? 4.686 18.106 14.121 1.00 80.31 124 ALA A O 1
ATOM 964 N N . GLN A 1 125 ? 2.742 18.383 13.025 1.00 80.62 125 GLN A N 1
ATOM 965 C CA . GLN A 1 125 ? 3.330 18.929 11.794 1.00 80.62 125 GLN A CA 1
ATOM 966 C C . GLN A 1 125 ? 4.094 20.233 12.054 1.00 80.62 125 GLN A C 1
ATOM 968 O O . GLN A 1 125 ? 5.209 20.397 11.559 1.00 80.62 125 GLN A O 1
ATOM 973 N N . ALA A 1 126 ? 3.551 21.121 12.891 1.00 77.06 126 ALA A N 1
ATOM 974 C CA . ALA A 1 126 ? 4.211 22.366 13.284 1.00 77.06 126 ALA A CA 1
ATOM 975 C C . ALA A 1 126 ? 5.486 22.144 14.125 1.00 77.06 126 ALA A C 1
ATOM 977 O O . ALA A 1 126 ? 6.400 22.965 14.082 1.00 77.06 126 ALA A O 1
ATOM 978 N N . SER A 1 127 ? 5.576 21.029 14.860 1.00 73.25 127 SER A N 1
ATOM 979 C CA . SER A 1 127 ? 6.740 20.684 15.695 1.00 73.25 127 SER A CA 1
ATOM 980 C C . SER A 1 127 ? 7.945 20.115 14.923 1.00 73.25 127 SER A C 1
ATOM 982 O O . SER A 1 127 ? 9.006 19.899 15.506 1.00 73.25 127 SER A O 1
ATOM 984 N N . GLY A 1 128 ? 7.818 19.924 13.603 1.00 64.25 128 GLY A N 1
ATOM 985 C CA . GLY A 1 128 ? 8.949 19.719 12.690 1.00 64.25 128 GLY A CA 1
ATOM 986 C C . GLY A 1 128 ? 9.297 18.268 12.346 1.00 64.25 128 GLY A C 1
ATOM 987 O O . GLY A 1 128 ? 10.094 18.047 11.436 1.00 64.25 128 GLY A O 1
ATOM 988 N N . THR A 1 129 ? 8.714 17.254 12.996 1.00 57.00 129 THR A N 1
ATOM 989 C CA . THR A 1 129 ? 8.877 15.854 12.557 1.00 57.00 129 THR A CA 1
ATOM 990 C C . THR A 1 129 ? 7.639 15.026 12.880 1.00 57.00 129 THR A C 1
ATOM 992 O O . THR A 1 129 ? 7.513 14.461 13.962 1.00 57.00 129 THR A O 1
ATOM 995 N N . VAL A 1 130 ? 6.729 14.925 11.911 1.00 59.88 130 VAL A N 1
ATOM 996 C CA . VAL A 1 130 ? 5.690 13.890 11.924 1.00 59.88 130 VAL A CA 1
ATOM 997 C C . VAL A 1 130 ? 6.239 12.695 11.178 1.00 59.88 130 VAL A C 1
ATOM 999 O O . VAL A 1 130 ? 6.555 12.784 9.993 1.00 59.88 130 VAL A O 1
ATOM 1002 N N . VAL A 1 131 ? 6.369 11.575 11.879 1.00 64.62 131 VAL A N 1
ATOM 1003 C CA . VAL A 1 131 ? 6.501 10.289 11.205 1.00 64.62 131 VAL A CA 1
ATOM 1004 C C . VAL A 1 131 ? 5.154 10.044 10.532 1.00 64.62 131 VAL A C 1
ATOM 1006 O O . VAL A 1 131 ? 4.128 10.096 11.201 1.00 64.62 131 VAL A O 1
ATOM 1009 N N . LEU A 1 132 ? 5.140 9.817 9.218 1.00 65.50 132 LEU A N 1
ATOM 1010 C CA . LEU A 1 132 ? 3.899 9.692 8.437 1.00 65.50 132 LEU A CA 1
ATOM 1011 C C . LEU A 1 132 ? 2.933 8.623 8.982 1.00 65.50 132 LEU A C 1
ATOM 1013 O O . LEU A 1 132 ? 1.736 8.730 8.764 1.00 65.50 132 LEU A O 1
ATOM 1017 N N . ASP A 1 133 ? 3.457 7.639 9.717 1.00 64.69 133 ASP A N 1
ATOM 1018 C CA . ASP A 1 133 ? 2.705 6.538 10.333 1.00 64.69 133 ASP A CA 1
ATOM 1019 C C . ASP A 1 133 ? 2.472 6.708 11.850 1.00 64.69 133 ASP A C 1
ATOM 1021 O O . ASP A 1 133 ? 1.936 5.820 12.513 1.00 64.69 133 ASP A O 1
ATOM 1025 N N . SER A 1 134 ? 2.909 7.821 12.452 1.00 69.88 134 SER A N 1
ATOM 1026 C CA . SER A 1 134 ? 2.662 8.089 13.871 1.00 69.88 134 SER A CA 1
ATOM 1027 C C . SER A 1 134 ? 2.762 9.573 14.210 1.00 69.88 134 SER A C 1
ATOM 1029 O O . SER A 1 134 ? 3.829 10.183 14.096 1.00 69.88 134 SER A O 1
ATOM 1031 N N . PHE A 1 135 ? 1.678 10.125 14.747 1.00 74.62 135 PHE A N 1
ATOM 1032 C CA . PHE A 1 135 ? 1.681 11.425 15.407 1.00 74.62 135 PHE A CA 1
ATOM 1033 C C . PHE A 1 135 ? 1.337 11.266 16.896 1.00 74.62 135 PHE A C 1
ATOM 1035 O O . PHE A 1 135 ? 0.662 10.305 17.277 1.00 74.62 135 PHE A O 1
ATOM 1042 N N . PRO A 1 136 ? 1.813 12.171 17.768 1.00 75.12 136 PRO A N 1
ATOM 1043 C CA . PRO A 1 136 ? 1.439 12.167 19.175 1.00 75.12 136 PRO A CA 1
ATOM 1044 C C . PRO A 1 136 ? -0.075 12.343 19.337 1.00 75.12 136 PRO A C 1
ATOM 1046 O O . PRO A 1 136 ? -0.643 13.336 18.888 1.00 75.12 136 PRO A O 1
ATOM 1049 N N . ILE A 1 137 ? -0.716 11.381 19.999 1.00 79.38 137 ILE A N 1
ATOM 1050 C CA . ILE A 1 137 ? -2.136 11.429 20.362 1.00 79.38 137 ILE A CA 1
ATOM 1051 C C . ILE A 1 137 ? -2.236 11.622 21.873 1.00 79.38 137 ILE A C 1
ATOM 1053 O O . ILE A 1 137 ? -1.465 11.034 22.637 1.00 79.38 137 ILE A O 1
ATOM 1057 N N . GLU A 1 138 ? -3.202 12.425 22.318 1.00 80.50 138 GLU A N 1
ATOM 1058 C CA . GLU A 1 138 ? -3.453 12.616 23.743 1.00 80.50 138 GLU A CA 1
ATOM 1059 C C . GLU A 1 138 ? -3.793 11.284 24.446 1.00 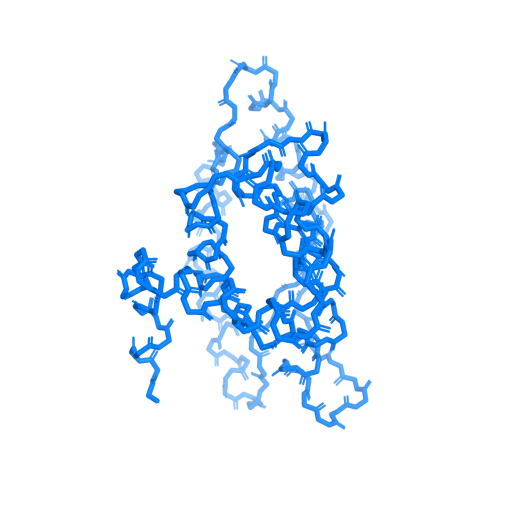80.50 138 GLU A C 1
ATOM 1061 O O . GLU A 1 138 ? -4.611 10.504 23.941 1.00 80.50 138 GLU A O 1
ATOM 1066 N N . PRO A 1 139 ? -3.245 11.020 25.650 1.00 82.94 139 PRO A N 1
ATOM 1067 C CA . PRO A 1 139 ? -3.474 9.763 26.366 1.00 82.94 139 PRO A CA 1
ATOM 1068 C C . PRO A 1 139 ? -4.953 9.440 26.608 1.00 82.94 139 PRO A C 1
ATOM 1070 O O . PRO A 1 139 ? -5.334 8.271 26.611 1.00 82.94 139 PRO A O 1
ATOM 1073 N N . ASN A 1 140 ? -5.793 10.464 26.786 1.00 83.69 140 ASN A N 1
ATOM 1074 C CA . ASN A 1 140 ? -7.231 10.292 26.978 1.00 83.69 140 ASN A CA 1
ATOM 1075 C C . ASN A 1 140 ? -7.901 9.694 25.728 1.00 83.69 140 ASN A C 1
ATOM 1077 O O . ASN A 1 140 ? -8.627 8.708 25.830 1.00 83.69 140 ASN A O 1
ATOM 1081 N N . ILE A 1 141 ? -7.599 10.232 24.541 1.00 83.12 141 ILE A N 1
ATOM 1082 C CA . ILE A 1 141 ? -8.130 9.743 23.259 1.00 83.12 141 ILE A CA 1
ATOM 1083 C C . ILE A 1 141 ? -7.652 8.309 23.007 1.00 83.12 141 ILE A C 1
ATOM 1085 O O . ILE A 1 141 ? -8.446 7.426 22.677 1.00 83.12 141 ILE A O 1
ATOM 1089 N N . LEU A 1 142 ? -6.363 8.043 23.238 1.00 84.81 142 LEU A N 1
ATOM 1090 C CA . LEU A 1 142 ? -5.804 6.699 23.100 1.00 84.81 142 LEU A CA 1
ATOM 1091 C C . LEU A 1 142 ? -6.483 5.699 24.052 1.00 84.81 142 LEU A C 1
ATOM 1093 O O . LEU A 1 142 ? -6.836 4.593 23.638 1.00 84.81 142 LEU A O 1
ATOM 1097 N N . GLY A 1 143 ? -6.721 6.098 25.305 1.00 85.69 143 GLY A N 1
ATOM 1098 C CA . GLY A 1 143 ? -7.443 5.294 26.290 1.00 85.69 143 GLY A CA 1
ATOM 1099 C C . GLY A 1 143 ? -8.883 4.995 25.869 1.00 85.69 143 GLY A C 1
ATOM 1100 O O . GLY A 1 143 ? -9.343 3.860 26.017 1.00 85.69 143 GLY A O 1
ATOM 1101 N N . GLN A 1 144 ? -9.576 5.971 25.275 1.00 85.25 144 GLN A N 1
ATOM 1102 C CA . GLN A 1 144 ? -10.915 5.767 24.722 1.00 85.25 144 GLN A CA 1
ATOM 1103 C C . GLN A 1 144 ? -10.908 4.780 23.553 1.00 85.25 144 GLN A C 1
ATOM 1105 O O . GLN A 1 144 ? -11.772 3.903 23.507 1.00 85.25 144 GLN A O 1
ATOM 1110 N N . PHE A 1 145 ? -9.935 4.853 22.640 1.00 87.31 145 PHE A N 1
ATOM 1111 C CA . PHE A 1 145 ? -9.826 3.884 21.547 1.00 87.31 145 PHE A CA 1
ATOM 1112 C C . PHE A 1 145 ? -9.536 2.469 22.046 1.00 87.31 145 PHE A C 1
ATOM 1114 O O . PHE A 1 145 ? -10.175 1.517 21.592 1.00 87.31 145 PHE A O 1
ATOM 1121 N N . GLN A 1 146 ? -8.621 2.328 23.007 1.00 87.81 146 GLN A N 1
ATOM 1122 C CA . GLN A 1 146 ? -8.263 1.032 23.586 1.00 87.81 146 GLN A CA 1
ATOM 1123 C C . GLN A 1 146 ? -9.436 0.365 24.311 1.00 87.81 146 GLN A C 1
ATOM 1125 O O . GLN A 1 146 ? -9.541 -0.859 24.283 1.00 87.81 146 GLN A O 1
ATOM 1130 N N . GLN A 1 147 ? -10.334 1.145 24.917 1.00 89.50 147 GLN A N 1
ATOM 1131 C CA . GLN A 1 147 ? -11.531 0.614 25.569 1.00 89.50 147 GLN A CA 1
ATOM 1132 C C . GLN A 1 147 ? -12.665 0.344 24.570 1.00 89.50 147 GLN A C 1
ATOM 1134 O O . GLN A 1 147 ? -13.236 -0.744 24.574 1.00 89.50 147 GLN A O 1
ATOM 1139 N N . ASN A 1 148 ? -12.984 1.292 23.682 1.00 88.50 148 ASN A N 1
ATOM 1140 C CA . ASN A 1 148 ? -14.197 1.221 22.861 1.00 88.50 148 ASN A CA 1
ATOM 1141 C C . ASN A 1 148 ? -14.042 0.380 21.583 1.00 88.50 148 ASN A C 1
ATOM 1143 O O . ASN A 1 148 ? -14.942 -0.396 21.253 1.00 88.50 148 ASN A O 1
ATOM 1147 N N . LEU A 1 149 ? -12.920 0.480 20.855 1.00 89.56 149 LEU A N 1
ATOM 1148 C CA . LEU A 1 149 ? -12.762 -0.218 19.568 1.00 89.56 149 LEU A CA 1
ATOM 1149 C C . LEU A 1 149 ? -12.838 -1.752 19.692 1.00 89.56 149 LEU A C 1
ATOM 1151 O O . LEU A 1 149 ? -13.463 -2.379 18.827 1.00 89.56 149 LEU A O 1
ATOM 1155 N N . PRO A 1 150 ? -12.272 -2.401 20.733 1.00 91.19 150 PRO A N 1
ATOM 1156 C CA . PRO A 1 150 ? -12.437 -3.841 20.920 1.00 91.19 150 PRO A CA 1
ATOM 1157 C C . PRO A 1 150 ? -13.894 -4.251 21.154 1.00 91.19 150 PRO A C 1
ATOM 1159 O O . PRO A 1 150 ? -14.329 -5.253 20.579 1.00 91.19 150 PRO A O 1
ATOM 1162 N N . LEU A 1 151 ? -14.653 -3.468 21.934 1.00 89.75 151 LEU A N 1
ATOM 1163 C CA . LEU A 1 151 ? -16.076 -3.721 22.177 1.00 89.75 151 LEU A CA 1
ATOM 1164 C C . LEU A 1 151 ? -16.888 -3.599 20.886 1.00 89.75 151 LEU A C 1
ATOM 1166 O O . LEU A 1 151 ? -17.622 -4.527 20.543 1.00 89.75 151 LEU A O 1
ATOM 1170 N N . ILE A 1 152 ? -16.702 -2.511 20.132 1.00 87.75 152 ILE A N 1
ATOM 1171 C CA . ILE A 1 152 ? -17.373 -2.293 18.840 1.00 87.75 152 ILE A CA 1
ATOM 1172 C C . ILE A 1 152 ? -17.059 -3.449 17.886 1.00 87.75 152 ILE A C 1
ATOM 1174 O O . ILE A 1 152 ? -17.952 -4.054 17.291 1.00 87.75 152 ILE A O 1
ATOM 1178 N N . ARG A 1 153 ? -15.783 -3.838 17.791 1.00 89.44 153 ARG A N 1
ATOM 1179 C CA . ARG A 1 153 ? -15.355 -4.969 16.960 1.00 89.44 153 ARG A CA 1
ATOM 1180 C C . ARG A 1 153 ? -16.021 -6.282 17.378 1.00 89.44 153 ARG A C 1
ATOM 1182 O O . ARG A 1 153 ? -16.328 -7.102 16.511 1.00 89.44 153 ARG A O 1
ATOM 1189 N N . GLN A 1 154 ? -16.196 -6.526 18.677 1.00 89.44 154 GLN A N 1
ATOM 1190 C CA . GLN A 1 154 ? -16.863 -7.726 19.181 1.00 89.44 154 GLN A CA 1
ATOM 1191 C C . GLN A 1 154 ? -18.361 -7.714 18.861 1.00 89.44 154 GLN A C 1
ATOM 1193 O O . GLN A 1 154 ? -18.870 -8.726 18.379 1.00 89.44 154 GLN A O 1
ATOM 1198 N N . GLN A 1 155 ? -19.038 -6.582 19.053 1.00 88.56 155 GLN A N 1
ATOM 1199 C CA . GLN A 1 155 ? -20.451 -6.414 18.705 1.00 88.56 155 GLN A CA 1
ATOM 1200 C C . GLN A 1 155 ? -20.690 -6.641 17.207 1.00 88.56 155 GLN A C 1
ATOM 1202 O O . GLN A 1 155 ? -21.554 -7.434 16.837 1.00 88.56 155 GLN A O 1
ATOM 1207 N N . LEU A 1 156 ? -19.863 -6.047 16.340 1.00 86.00 156 LEU A N 1
ATOM 1208 C CA . LEU A 1 156 ? -19.969 -6.232 14.888 1.00 86.00 156 LEU A CA 1
ATOM 1209 C C . LEU A 1 156 ? -19.800 -7.695 14.479 1.00 86.00 156 LEU A C 1
ATOM 1211 O O . LEU A 1 156 ? -20.571 -8.213 13.673 1.00 86.00 156 LEU A O 1
ATOM 1215 N N . LYS A 1 157 ? -18.845 -8.400 15.096 1.00 86.38 157 LYS A N 1
ATOM 1216 C CA . LYS A 1 157 ? -18.671 -9.840 14.873 1.00 86.38 157 LYS A CA 1
ATOM 1217 C C . LYS A 1 157 ? -19.884 -10.655 15.319 1.00 86.38 157 LYS A C 1
ATOM 1219 O O . LYS A 1 157 ? -20.255 -11.581 14.607 1.00 86.38 157 LYS A O 1
ATOM 1224 N N . GLN A 1 158 ? -20.484 -10.333 16.467 1.00 89.69 158 GLN A N 1
ATOM 1225 C CA . GLN A 1 158 ? -21.696 -11.006 16.954 1.00 89.69 158 GLN A CA 1
ATOM 1226 C C . GLN A 1 158 ? -22.885 -10.790 16.009 1.00 89.69 158 GLN A C 1
ATOM 1228 O O . GLN A 1 158 ? -23.694 -11.693 15.830 1.00 89.69 158 GLN A O 1
ATOM 1233 N N . GLN A 1 159 ? -22.948 -9.631 15.351 1.00 86.06 159 GLN A N 1
ATOM 1234 C CA . GLN A 1 159 ? -23.953 -9.304 14.336 1.00 86.06 159 GLN A CA 1
ATOM 1235 C C . GLN A 1 159 ? -23.613 -9.846 12.933 1.00 86.06 159 GLN A C 1
ATOM 1237 O O . GLN A 1 159 ? -24.367 -9.629 11.987 1.00 86.06 159 GLN A O 1
ATOM 1242 N N . GLY A 1 160 ? -22.476 -10.533 12.760 1.00 83.62 160 GLY A N 1
ATOM 1243 C CA . GLY A 1 160 ? -22.029 -11.040 11.457 1.00 83.62 160 GLY A CA 1
ATOM 1244 C C . GLY A 1 160 ? -21.614 -9.947 10.461 1.00 83.62 160 GLY A C 1
ATOM 1245 O O . GLY A 1 160 ? -21.528 -10.207 9.258 1.00 83.62 160 GLY A O 1
ATOM 1246 N N . LEU A 1 161 ? -21.356 -8.727 10.938 1.00 82.19 161 LEU A N 1
ATOM 1247 C CA . LEU A 1 161 ? -20.920 -7.593 10.129 1.00 82.19 161 LEU A CA 1
ATOM 1248 C C . LEU A 1 161 ? -19.384 -7.474 10.131 1.00 82.19 161 LEU A C 1
ATOM 1250 O O . LEU A 1 161 ? -18.736 -7.707 11.159 1.00 82.19 161 LEU A O 1
ATOM 1254 N N . PRO A 1 162 ? -18.764 -7.116 8.991 1.00 81.38 162 PRO A N 1
ATOM 1255 C CA . PRO A 1 162 ? -17.333 -6.852 8.949 1.00 81.38 162 PRO A CA 1
ATOM 1256 C C . PRO A 1 162 ? -17.003 -5.580 9.755 1.00 81.38 162 PRO A C 1
ATOM 1258 O O . PRO A 1 162 ? -17.666 -4.561 9.575 1.00 81.38 162 PRO A O 1
ATOM 1261 N N . PRO A 1 163 ? -15.982 -5.602 10.632 1.00 86.25 163 PRO A N 1
ATOM 1262 C CA . PRO A 1 163 ? -15.583 -4.420 11.384 1.00 86.25 163 PRO A CA 1
ATOM 1263 C C . PRO A 1 163 ? -14.794 -3.465 10.488 1.00 86.25 163 PRO A C 1
ATOM 1265 O O . PRO A 1 163 ? -13.629 -3.725 10.188 1.00 86.25 163 PRO A O 1
ATOM 1268 N N . ILE A 1 164 ? -15.442 -2.384 10.057 1.00 88.12 164 ILE A N 1
ATOM 1269 C CA . ILE A 1 164 ? -14.871 -1.375 9.160 1.00 88.12 164 ILE A CA 1
ATOM 1270 C C . ILE A 1 164 ? -15.009 -0.015 9.827 1.00 88.12 164 ILE A C 1
ATOM 1272 O O . ILE A 1 164 ? -16.112 0.371 10.216 1.00 88.12 164 ILE A O 1
ATOM 1276 N N . LEU A 1 165 ? -13.885 0.685 9.941 1.00 88.81 165 LEU A N 1
ATOM 1277 C CA . LEU A 1 165 ? -13.817 2.061 10.405 1.00 88.81 165 LEU A CA 1
ATOM 1278 C C . LEU A 1 165 ? -13.498 2.954 9.203 1.00 88.81 165 LEU A C 1
ATOM 1280 O O . LEU A 1 165 ? -12.521 2.706 8.497 1.00 88.81 165 LEU A O 1
ATOM 1284 N N . LEU A 1 166 ? -14.340 3.951 8.962 1.00 88.44 166 LEU A N 1
ATOM 1285 C CA . LEU A 1 166 ? -14.144 4.994 7.970 1.00 88.44 166 LEU A CA 1
ATOM 1286 C C . LEU A 1 166 ? -13.524 6.210 8.660 1.00 88.44 166 LEU A C 1
ATOM 1288 O O . LEU A 1 166 ? -14.009 6.638 9.706 1.00 88.44 166 LEU A O 1
ATOM 1292 N N . VAL A 1 167 ? -12.458 6.735 8.063 1.00 87.88 167 VAL A N 1
ATOM 1293 C CA . VAL A 1 167 ? -11.724 7.913 8.537 1.00 87.88 167 VAL A CA 1
ATOM 1294 C C . VAL A 1 167 ? -11.380 8.815 7.358 1.00 87.88 167 VAL A C 1
ATOM 1296 O O . VAL A 1 167 ? -11.384 8.375 6.201 1.00 87.88 167 VAL A O 1
ATOM 1299 N N . MET A 1 168 ? -11.072 10.076 7.649 1.00 84.75 168 MET A N 1
ATOM 1300 C CA . MET A 1 168 ? -10.539 11.002 6.655 1.00 84.75 168 MET A CA 1
ATOM 1301 C C . MET A 1 168 ? -9.149 10.552 6.175 1.00 84.75 168 MET A C 1
ATOM 1303 O O . MET A 1 168 ? -8.355 10.122 7.000 1.00 84.75 168 MET A O 1
ATOM 1307 N N . PRO A 1 169 ? -8.791 10.721 4.886 1.00 81.38 169 PRO A N 1
ATOM 1308 C CA . PRO A 1 169 ? -7.492 10.285 4.349 1.00 81.38 169 PRO A CA 1
ATOM 1309 C C . PRO A 1 169 ? -6.250 10.921 4.994 1.00 81.38 169 PRO A C 1
ATOM 1311 O O . PRO A 1 169 ? -5.138 10.487 4.722 1.00 81.38 169 PRO A O 1
ATOM 1314 N N . GLN A 1 170 ? -6.437 12.003 5.752 1.00 78.75 170 GLN A N 1
ATOM 1315 C CA . GLN A 1 170 ? -5.371 12.742 6.430 1.00 78.75 170 GLN A CA 1
ATOM 1316 C C . GLN A 1 170 ? -5.009 12.134 7.794 1.00 78.75 170 GLN A C 1
ATOM 1318 O O . GLN A 1 170 ? -3.952 12.467 8.322 1.00 78.75 170 GLN A O 1
ATOM 1323 N N . LEU A 1 171 ? -5.900 11.308 8.360 1.00 73.44 171 LEU A N 1
ATOM 1324 C CA . LEU A 1 171 ? -5.755 10.615 9.642 1.00 73.44 171 LEU A CA 1
ATOM 1325 C C . LEU A 1 171 ? -5.275 9.179 9.428 1.00 73.44 171 LEU A C 1
ATOM 1327 O O . LEU A 1 171 ? -4.490 8.721 10.285 1.00 73.44 171 LEU A O 1
#

Sequence (171 aa):
SKIMKTNLAELFTHDDVEAMTQRLTQQAPKLAEALAAALNPAQQLKVYRQLLLDQVPLKDIRTIANTMLESSENTKDPILLAADVRCALKRTLVNLIAGQKPELNVYALSDELEQMLLTSLQQAQASGTVVLDSFPIEPNILGQFQQNLPLIRQQLKQQGLPPILLVMPQL